Protein AF-A0AA37AHN1-F1 (afdb_monomer_lite)

Secondary structure (DSSP, 8-state):
-----HHHHHHHHTT--HHHHHHHHHHHHHHHHHHHHHHHHHHHHHHHHHHHHHHHHHHT-

pLDDT: mean 73.93, std 14.07, range [39.81, 88.06]

Sequence (61 aa):
MQVIDFKKAQAIIGGWDPFAAAIQGASAGYNAGSQMLGALGGTIGGVFGLVGGFIGGFFSA

Structure (mmCIF, N/CA/C/O backbone):
data_AF-A0AA37AHN1-F1
#
_entry.id   AF-A0AA37AHN1-F1
#
loop_
_atom_site.grou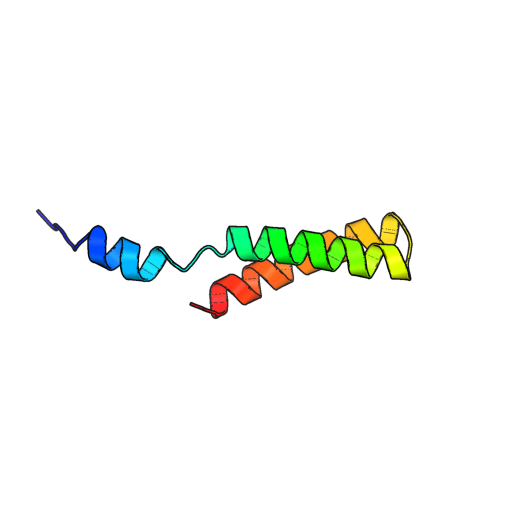p_PDB
_atom_site.id
_atom_site.type_symbol
_atom_site.label_atom_id
_atom_site.label_alt_id
_atom_site.label_comp_id
_atom_site.label_asym_id
_atom_site.label_entity_id
_atom_site.label_seq_id
_atom_site.pdbx_PDB_ins_code
_atom_site.Cartn_x
_atom_site.Cartn_y
_atom_site.Cartn_z
_atom_site.occupancy
_atom_site.B_iso_or_equiv
_atom_site.auth_seq_id
_atom_site.auth_comp_id
_atom_site.auth_asym_id
_atom_site.auth_atom_id
_atom_si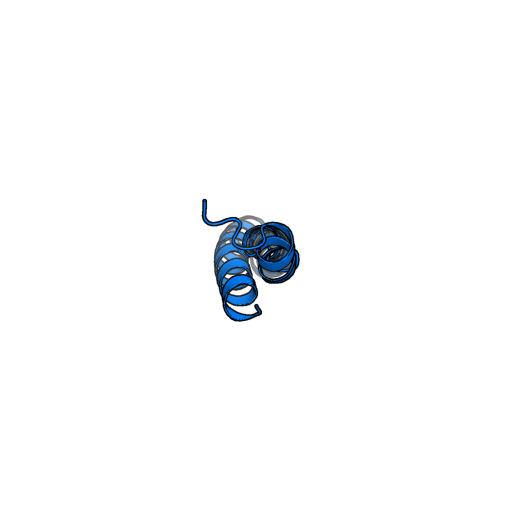te.pdbx_PDB_model_num
ATOM 1 N N . MET A 1 1 ? 23.426 4.170 -33.057 1.00 39.81 1 MET A N 1
ATOM 2 C CA . MET A 1 1 ? 22.195 4.510 -32.309 1.00 39.81 1 MET A CA 1
ATOM 3 C C . MET A 1 1 ? 22.192 3.679 -31.045 1.00 39.81 1 MET A C 1
ATOM 5 O O . MET A 1 1 ? 22.428 2.484 -31.143 1.00 39.81 1 MET A O 1
ATOM 9 N N . GLN A 1 2 ? 22.053 4.317 -29.885 1.00 45.53 2 GLN A N 1
ATOM 10 C CA . GLN A 1 2 ? 22.120 3.703 -28.560 1.00 45.53 2 GLN A CA 1
ATOM 11 C C . GLN A 1 2 ? 20.973 2.704 -28.373 1.00 45.53 2 GLN A C 1
ATOM 13 O O . GLN A 1 2 ? 19.940 3.014 -27.794 1.00 45.53 2 GLN A O 1
ATOM 18 N N . VAL A 1 3 ? 21.161 1.483 -28.866 1.00 49.62 3 VAL A N 1
ATOM 19 C CA . VAL A 1 3 ? 20.351 0.325 -28.493 1.00 49.62 3 VAL A CA 1
ATOM 20 C C . VAL A 1 3 ? 20.879 -0.135 -27.138 1.00 49.62 3 VAL A C 1
ATOM 22 O O . VAL A 1 3 ? 21.439 -1.220 -27.006 1.00 49.62 3 VAL A O 1
ATOM 25 N N . ILE A 1 4 ? 20.796 0.735 -26.125 1.00 51.88 4 ILE A N 1
ATOM 26 C CA . ILE A 1 4 ? 20.920 0.313 -24.730 1.00 51.88 4 ILE A CA 1
ATOM 27 C C . ILE A 1 4 ? 19.650 -0.485 -24.458 1.00 51.88 4 ILE A C 1
ATOM 29 O O . ILE A 1 4 ? 18.648 0.019 -23.972 1.00 51.88 4 ILE A O 1
ATOM 33 N N . ASP A 1 5 ? 19.687 -1.716 -24.961 1.00 55.31 5 ASP A N 1
ATOM 34 C CA . ASP A 1 5 ? 19.180 -2.908 -24.330 1.00 55.31 5 ASP A CA 1
ATOM 35 C C . ASP A 1 5 ? 17.825 -2.692 -23.653 1.00 55.31 5 ASP A C 1
ATOM 37 O O . ASP A 1 5 ? 17.692 -2.849 -22.448 1.00 55.31 5 ASP A O 1
ATOM 41 N N . PHE A 1 6 ? 16.799 -2.326 -24.434 1.00 52.09 6 PHE A N 1
ATOM 42 C CA . PHE A 1 6 ? 15.417 -2.263 -23.942 1.00 52.09 6 PHE A CA 1
ATOM 43 C C . PHE A 1 6 ? 15.023 -3.562 -23.230 1.00 52.09 6 PHE A C 1
ATOM 45 O O . PHE A 1 6 ? 14.240 -3.514 -22.297 1.00 52.09 6 PHE A O 1
ATOM 52 N N . LYS A 1 7 ? 15.616 -4.708 -23.602 1.00 52.72 7 LYS A N 1
ATOM 53 C CA . LYS A 1 7 ? 15.454 -5.981 -22.890 1.00 52.72 7 LYS A CA 1
ATOM 54 C C . LYS A 1 7 ? 16.141 -6.001 -21.522 1.00 52.72 7 LYS A C 1
ATOM 56 O O . LYS A 1 7 ? 15.512 -6.458 -20.578 1.00 52.72 7 LYS A O 1
ATOM 61 N N . LYS A 1 8 ? 17.370 -5.494 -21.360 1.00 54.28 8 LYS A N 1
ATOM 62 C CA . LYS A 1 8 ? 17.970 -5.318 -20.021 1.00 54.28 8 LYS A CA 1
ATOM 63 C C . LYS A 1 8 ? 17.306 -4.211 -19.211 1.00 54.28 8 LYS A C 1
ATOM 65 O O . LYS A 1 8 ? 17.097 -4.411 -18.028 1.00 54.28 8 LYS A O 1
ATOM 70 N N . ALA A 1 9 ? 16.921 -3.088 -19.810 1.00 54.03 9 ALA A N 1
ATOM 71 C CA . ALA A 1 9 ? 16.159 -2.045 -19.127 1.00 54.03 9 ALA A CA 1
ATOM 72 C C . ALA A 1 9 ? 14.796 -2.582 -18.672 1.00 54.03 9 ALA A C 1
ATOM 74 O O . ALA A 1 9 ? 14.396 -2.333 -17.549 1.00 54.03 9 ALA A O 1
ATOM 75 N N . GLN A 1 10 ? 14.125 -3.404 -19.479 1.00 51.88 10 GLN A N 1
ATOM 76 C CA . GLN A 1 10 ? 12.891 -4.097 -19.105 1.00 51.88 10 GLN A CA 1
ATOM 77 C C . GLN A 1 10 ? 13.139 -5.301 -18.183 1.00 51.88 10 GLN A C 1
ATOM 79 O O . GLN A 1 10 ? 12.204 -5.756 -17.557 1.00 51.88 10 GLN A O 1
ATOM 84 N N . ALA A 1 11 ? 14.362 -5.808 -18.029 1.00 54.56 11 ALA A N 1
ATOM 85 C CA . ALA A 1 11 ? 14.705 -6.780 -16.984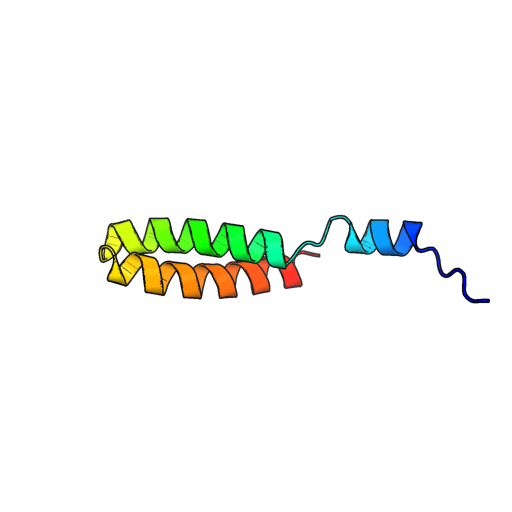 1.00 54.56 11 ALA A CA 1
ATOM 86 C C . ALA A 1 11 ? 15.068 -6.098 -15.650 1.00 54.56 11 ALA A C 1
ATOM 88 O O . ALA A 1 11 ? 14.821 -6.665 -14.594 1.00 54.56 11 ALA A O 1
ATOM 89 N N . ILE A 1 12 ? 15.609 -4.875 -15.701 1.00 55.81 12 ILE A N 1
ATOM 90 C CA . ILE A 1 12 ? 15.848 -4.008 -14.536 1.00 55.81 12 ILE A CA 1
ATOM 91 C C . ILE A 1 12 ? 14.523 -3.388 -14.054 1.00 55.81 12 ILE A C 1
ATOM 93 O O . ILE A 1 12 ? 14.274 -3.322 -12.860 1.00 55.81 12 ILE A O 1
ATOM 97 N N . ILE A 1 13 ? 13.646 -2.977 -14.976 1.00 54.91 13 ILE A N 1
ATOM 98 C CA . ILE A 1 13 ? 12.362 -2.315 -14.689 1.00 54.91 13 ILE A CA 1
ATOM 99 C C . ILE A 1 13 ? 11.192 -3.317 -14.662 1.00 54.91 13 ILE A C 1
ATOM 101 O O . ILE A 1 13 ? 10.190 -3.072 -14.010 1.00 54.91 13 ILE A O 1
ATOM 105 N N . GLY A 1 14 ? 11.273 -4.470 -15.331 1.00 50.94 14 GLY A N 1
ATOM 106 C CA . GLY A 1 14 ? 10.125 -5.380 -15.527 1.00 50.94 14 GLY A CA 1
ATOM 107 C C . GLY A 1 14 ? 9.715 -6.223 -14.326 1.00 50.94 14 GLY A C 1
ATOM 108 O O . GLY A 1 14 ? 8.789 -7.018 -14.450 1.00 50.94 14 GLY A O 1
ATOM 109 N N . GLY A 1 15 ? 10.372 -6.051 -13.181 1.00 58.56 15 GLY A N 1
ATOM 110 C CA . GLY A 1 15 ? 9.849 -6.457 -11.872 1.00 58.56 15 GLY A CA 1
ATOM 111 C C . GLY A 1 15 ? 9.516 -5.271 -10.961 1.00 58.56 15 GLY A C 1
ATOM 112 O O . GLY A 1 15 ? 8.941 -5.465 -9.893 1.00 58.56 15 GLY A O 1
ATOM 113 N N . TRP A 1 16 ? 9.868 -4.052 -11.371 1.00 65.56 16 TRP A N 1
ATOM 114 C CA . TRP A 1 16 ? 9.679 -2.834 -10.602 1.00 65.56 16 TRP A CA 1
ATOM 115 C C . TRP A 1 16 ? 8.432 -2.099 -11.077 1.00 65.56 16 TRP A C 1
ATOM 117 O O . TRP A 1 16 ? 8.479 -1.237 -11.954 1.00 65.56 16 TRP A O 1
ATOM 127 N N . ASP A 1 17 ? 7.300 -2.461 -10.480 1.00 74.50 17 ASP A N 1
ATOM 128 C CA . ASP A 1 17 ? 6.050 -1.728 -10.643 1.00 74.50 17 ASP A CA 1
ATOM 129 C C . ASP A 1 17 ? 5.673 -1.030 -9.322 1.00 74.50 17 ASP A C 1
ATOM 131 O O . ASP A 1 17 ? 4.887 -1.555 -8.522 1.00 74.50 17 ASP A O 1
ATOM 135 N N . PRO A 1 18 ? 6.240 0.165 -9.056 1.00 70.94 18 PRO A N 1
ATOM 136 C CA . PRO A 1 18 ? 5.928 0.929 -7.852 1.00 70.94 18 PRO A CA 1
ATOM 137 C C . PRO A 1 18 ? 4.453 1.350 -7.802 1.00 70.94 18 PRO A C 1
ATOM 139 O O . PRO A 1 18 ? 3.925 1.599 -6.720 1.00 70.94 18 PRO A O 1
ATOM 142 N N . PHE A 1 19 ? 3.754 1.385 -8.942 1.00 79.25 19 PHE A N 1
ATOM 143 C CA . PHE A 1 19 ? 2.326 1.686 -8.991 1.00 79.25 19 PHE A CA 1
ATOM 144 C C . PHE A 1 19 ? 1.470 0.473 -8.622 1.00 79.25 19 PHE A C 1
ATOM 146 O O . PHE A 1 19 ? 0.504 0.634 -7.876 1.00 79.25 19 PHE A O 1
ATOM 153 N N . ALA A 1 20 ? 1.833 -0.739 -9.048 1.00 77.88 20 ALA A N 1
ATOM 154 C CA . ALA A 1 20 ? 1.186 -1.957 -8.554 1.00 77.88 20 ALA A CA 1
ATOM 155 C C . ALA A 1 20 ? 1.350 -2.093 -7.034 1.00 77.88 20 ALA A C 1
ATOM 157 O O . ALA A 1 20 ? 0.369 -2.346 -6.331 1.00 77.88 20 ALA A O 1
ATOM 158 N N . ALA A 1 21 ? 2.553 -1.829 -6.514 1.00 79.75 21 ALA A N 1
ATOM 159 C CA . ALA A 1 21 ? 2.812 -1.811 -5.076 1.00 79.75 21 ALA A CA 1
ATOM 160 C C . ALA A 1 21 ? 1.996 -0.722 -4.350 1.00 79.75 21 ALA A C 1
ATOM 162 O O . ALA A 1 21 ? 1.455 -0.970 -3.270 1.00 79.75 21 ALA A O 1
ATOM 163 N N . ALA A 1 22 ? 1.826 0.455 -4.961 1.00 80.12 22 ALA A N 1
ATOM 164 C CA . ALA A 1 22 ? 0.964 1.518 -4.448 1.00 80.12 22 ALA A CA 1
ATOM 165 C C . ALA A 1 22 ? -0.508 1.100 -4.383 1.00 80.12 22 ALA A C 1
ATOM 167 O O . ALA A 1 22 ? -1.150 1.285 -3.356 1.00 80.12 22 ALA A O 1
ATOM 168 N N . ILE A 1 23 ? -1.058 0.504 -5.442 1.00 82.38 23 ILE A N 1
ATOM 169 C CA . ILE A 1 23 ? -2.464 0.064 -5.476 1.00 82.38 23 ILE A CA 1
ATOM 170 C C . ILE A 1 23 ? -2.709 -1.071 -4.475 1.00 82.38 23 ILE A C 1
ATOM 172 O O . ILE A 1 23 ? -3.740 -1.103 -3.791 1.00 82.38 23 ILE A O 1
ATOM 176 N N . GLN A 1 24 ? -1.751 -1.986 -4.352 1.00 84.19 24 GLN A N 1
ATOM 177 C CA . GLN A 1 24 ? -1.817 -3.082 -3.394 1.00 84.19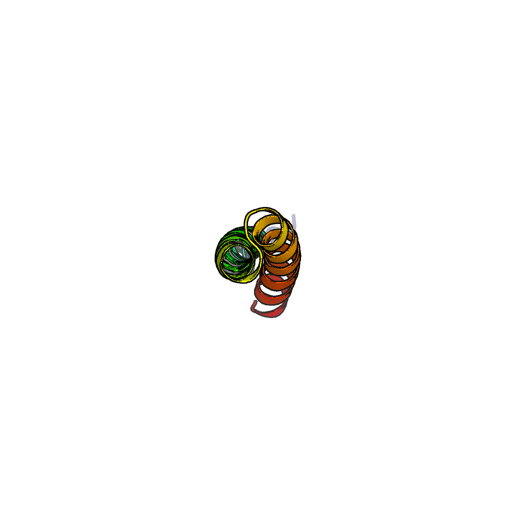 24 GLN A CA 1
ATOM 178 C C . GLN A 1 24 ? -1.738 -2.558 -1.954 1.00 84.19 24 GLN A C 1
ATOM 180 O O . GLN A 1 24 ? -2.555 -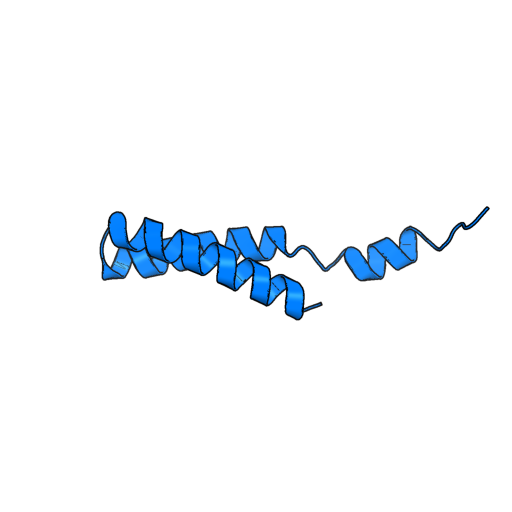2.941 -1.113 1.00 84.19 24 GLN A O 1
ATOM 185 N N . GLY A 1 25 ? -0.834 -1.611 -1.693 1.00 81.56 25 GLY A N 1
ATOM 186 C CA . GLY A 1 25 ? -0.741 -0.900 -0.422 1.00 81.56 25 GLY A CA 1
ATOM 187 C C . GLY A 1 25 ? -2.002 -0.098 -0.106 1.00 81.56 25 GLY A C 1
ATOM 188 O O . GLY A 1 25 ? -2.489 -0.155 1.019 1.00 81.56 25 GLY A O 1
ATOM 189 N N . ALA A 1 26 ? -2.595 0.580 -1.091 1.00 83.06 26 ALA A N 1
ATOM 190 C CA . ALA A 1 26 ? -3.844 1.322 -0.940 1.00 83.06 26 ALA A CA 1
ATOM 191 C C . ALA A 1 26 ? -5.005 0.404 -0.554 1.00 83.06 26 ALA A C 1
ATOM 193 O O . ALA A 1 26 ? -5.772 0.714 0.351 1.00 83.06 26 ALA A O 1
ATOM 194 N N . SER A 1 27 ? -5.111 -0.756 -1.200 1.00 84.25 27 SER A N 1
ATOM 195 C CA . SER A 1 27 ? -6.154 -1.741 -0.900 1.00 84.25 27 SER A CA 1
ATOM 196 C C . SER A 1 27 ? -5.974 -2.335 0.500 1.00 84.25 27 SER A C 1
ATOM 198 O O . SER A 1 27 ? -6.934 -2.443 1.265 1.00 84.25 27 SER A O 1
ATOM 200 N N . ALA A 1 28 ? -4.735 -2.670 0.871 1.00 85.62 28 ALA A N 1
ATOM 201 C CA . ALA A 1 28 ? -4.409 -3.175 2.203 1.00 85.62 28 ALA A CA 1
ATOM 202 C C . ALA A 1 28 ? -4.663 -2.121 3.294 1.00 85.62 28 ALA A C 1
ATOM 204 O O . ALA A 1 28 ? -5.286 -2.418 4.314 1.00 85.62 28 ALA A O 1
ATOM 205 N N . GLY A 1 29 ? -4.238 -0.881 3.057 1.00 83.56 29 GLY A N 1
ATOM 206 C CA . GLY A 1 29 ? -4.436 0.243 3.962 1.00 83.56 29 GLY A CA 1
ATOM 207 C C . GLY A 1 29 ? -5.905 0.642 4.090 1.00 83.56 29 GLY A C 1
ATOM 208 O O . GLY A 1 29 ? -6.357 0.939 5.194 1.00 83.56 29 GLY A O 1
ATOM 209 N N . TYR A 1 30 ? -6.680 0.570 3.006 1.00 87.62 30 TYR A N 1
ATOM 210 C CA . TYR A 1 30 ? -8.125 0.777 3.050 1.00 87.62 30 TYR A CA 1
ATOM 211 C C . TYR A 1 30 ? -8.803 -0.289 3.905 1.00 87.62 30 TYR A C 1
ATOM 213 O O . TYR A 1 30 ? -9.585 0.043 4.792 1.00 87.62 30 TYR A O 1
ATOM 221 N N . ASN A 1 31 ? -8.465 -1.563 3.710 1.00 87.69 31 ASN A N 1
ATOM 222 C CA . ASN A 1 31 ? -9.040 -2.644 4.506 1.00 87.69 31 ASN A CA 1
ATOM 223 C C . ASN A 1 31 ? -8.684 -2.501 5.993 1.00 87.69 31 ASN A C 1
ATOM 225 O O . ASN A 1 31 ? -9.586 -2.526 6.832 1.00 87.69 31 ASN A O 1
ATOM 229 N N . ALA A 1 32 ? -7.411 -2.260 6.318 1.00 85.62 32 ALA A N 1
ATOM 230 C CA . ALA A 1 32 ? -6.958 -2.061 7.695 1.00 85.62 32 ALA A CA 1
ATOM 231 C C . ALA A 1 32 ? -7.605 -0.826 8.349 1.00 85.62 32 ALA A C 1
ATOM 233 O O . ALA A 1 32 ? -8.126 -0.896 9.463 1.00 85.62 32 ALA A O 1
ATOM 234 N N . GLY A 1 33 ? -7.641 0.298 7.633 1.00 81.62 33 GLY A N 1
ATOM 235 C CA . GLY A 1 33 ? -8.271 1.523 8.108 1.00 81.62 33 GLY A CA 1
ATOM 236 C C . GLY A 1 33 ? -9.785 1.380 8.274 1.00 81.62 33 GLY A C 1
ATOM 237 O O . GLY A 1 33 ? -10.347 1.877 9.250 1.00 81.62 33 GLY A O 1
ATOM 238 N N . SER A 1 34 ? -10.448 0.658 7.366 1.00 86.38 34 SER A N 1
ATOM 239 C CA . SER A 1 34 ? -11.897 0.436 7.416 1.00 86.38 34 SER A CA 1
ATOM 240 C C . SER A 1 34 ? -12.323 -0.388 8.626 1.00 86.38 34 SER A C 1
ATOM 242 O O . SER A 1 34 ? -13.366 -0.113 9.216 1.00 86.38 34 SER A O 1
ATOM 244 N N . GLN A 1 35 ? -11.483 -1.335 9.048 1.00 88.06 35 GLN A N 1
ATOM 245 C CA . GLN A 1 35 ? -11.704 -2.123 10.258 1.00 88.06 35 GLN A CA 1
ATOM 246 C C . GLN A 1 35 ? -11.531 -1.295 11.537 1.00 88.06 35 GLN A C 1
ATOM 248 O O . GLN A 1 35 ? -12.240 -1.537 12.509 1.00 88.06 35 GLN A O 1
ATOM 253 N N . MET A 1 36 ? -10.626 -0.309 11.547 1.00 82.88 36 MET A N 1
ATOM 254 C CA . MET A 1 36 ? -10.386 0.532 12.728 1.00 82.88 36 MET A CA 1
ATOM 255 C C . MET A 1 36 ? -11.394 1.674 12.896 1.00 82.88 36 MET A C 1
ATOM 257 O O . MET A 1 36 ? -11.783 1.984 14.018 1.00 82.88 36 MET A O 1
ATOM 261 N N . LEU A 1 37 ? -11.767 2.350 11.807 1.00 85.94 37 LEU A N 1
ATOM 262 C CA . LEU A 1 37 ? -12.486 3.634 11.858 1.00 85.94 37 LEU A CA 1
ATOM 263 C C . LEU A 1 37 ? -13.651 3.712 10.847 1.00 85.94 37 LEU A C 1
ATOM 265 O O . LEU A 1 37 ? -14.162 4.796 10.560 1.00 85.94 37 LEU A O 1
ATOM 269 N N . GLY A 1 38 ? -14.080 2.580 10.278 1.00 86.44 38 GLY A N 1
ATOM 270 C CA . GLY A 1 38 ? -15.143 2.537 9.269 1.00 86.44 38 GLY A CA 1
ATOM 271 C C . GLY A 1 38 ? -14.735 3.206 7.950 1.00 86.44 38 GLY A C 1
ATOM 272 O O . GLY A 1 38 ? -13.556 3.321 7.631 1.00 86.44 38 GLY A O 1
ATOM 273 N N . ALA A 1 39 ? -15.694 3.688 7.157 1.00 80.19 39 ALA A N 1
ATOM 274 C CA . ALA A 1 39 ? -15.423 4.238 5.818 1.00 80.19 39 ALA A CA 1
ATOM 275 C C . ALA A 1 39 ? -14.404 5.406 5.799 1.00 80.19 39 ALA A C 1
ATOM 277 O O . ALA A 1 39 ? -13.603 5.529 4.868 1.00 80.19 39 ALA A O 1
ATOM 278 N N . LEU A 1 40 ? -14.397 6.235 6.849 1.00 83.38 40 LEU A N 1
ATOM 279 C CA . LEU A 1 40 ? -13.424 7.318 7.046 1.00 83.38 40 LEU A CA 1
ATOM 280 C C . LEU A 1 40 ? -12.013 6.769 7.282 1.00 83.38 40 LEU A C 1
ATOM 282 O O . LEU A 1 40 ? -11.055 7.204 6.642 1.00 83.38 40 LEU A O 1
ATOM 286 N N . GLY A 1 41 ? -11.912 5.753 8.137 1.00 82.19 41 GLY A N 1
ATOM 287 C CA . GLY A 1 41 ? -10.693 4.987 8.351 1.00 82.19 41 GLY A CA 1
ATOM 288 C C . GLY A 1 41 ? -10.160 4.341 7.089 1.00 82.19 41 GLY A C 1
ATOM 289 O O . GLY A 1 41 ? -8.968 4.431 6.818 1.00 82.19 41 GLY A O 1
ATOM 290 N N . GLY A 1 42 ? -11.041 3.734 6.296 1.00 84.06 42 GLY A N 1
ATOM 291 C CA . GLY A 1 42 ? -10.666 3.113 5.031 1.00 84.06 42 GLY A CA 1
ATOM 292 C C . GLY A 1 42 ? -10.115 4.129 4.041 1.00 84.06 42 GLY A C 1
ATOM 293 O O . GLY A 1 42 ? -9.083 3.897 3.429 1.00 84.06 42 GLY A O 1
ATOM 294 N N . THR A 1 43 ? -10.724 5.307 3.933 1.00 84.00 43 THR A N 1
ATOM 295 C CA . THR A 1 43 ? -10.231 6.348 3.018 1.00 84.00 43 THR A CA 1
ATOM 296 C C . THR A 1 43 ? -8.841 6.845 3.425 1.00 84.00 43 THR A C 1
ATOM 298 O O . THR A 1 43 ? -7.935 6.899 2.596 1.00 84.00 43 THR A O 1
ATOM 301 N N . ILE A 1 44 ? -8.644 7.147 4.712 1.00 85.81 44 ILE A N 1
ATOM 302 C CA . ILE A 1 44 ? -7.350 7.600 5.242 1.00 85.81 44 ILE A CA 1
ATOM 303 C C . ILE A 1 44 ? -6.303 6.490 5.111 1.00 85.81 44 ILE A C 1
ATOM 305 O O . ILE A 1 44 ? -5.235 6.705 4.540 1.00 85.81 44 ILE A O 1
ATOM 309 N N . GLY A 1 45 ? -6.626 5.285 5.577 1.00 85.62 45 GLY A N 1
ATOM 310 C CA . GLY A 1 45 ? -5.758 4.120 5.477 1.00 85.62 45 GLY A CA 1
ATOM 311 C C . GLY A 1 45 ? -5.417 3.774 4.030 1.00 85.62 45 GLY A C 1
ATOM 312 O O . GLY A 1 45 ? -4.284 3.407 3.752 1.00 85.62 45 GLY A O 1
ATOM 313 N N . GLY A 1 46 ? -6.343 3.966 3.092 1.00 84.56 46 GLY A N 1
ATOM 314 C CA . GLY A 1 46 ? -6.112 3.771 1.666 1.00 84.56 46 GLY A CA 1
ATOM 315 C C . GLY A 1 46 ? -5.124 4.774 1.081 1.00 84.56 46 GLY A C 1
ATOM 316 O O . GLY A 1 46 ? -4.232 4.379 0.341 1.00 84.56 46 GLY A O 1
ATOM 317 N N . VAL A 1 47 ? -5.205 6.053 1.458 1.00 86.12 47 VAL A N 1
ATOM 318 C CA . VAL A 1 47 ? -4.229 7.072 1.029 1.00 86.12 47 VAL A CA 1
ATOM 319 C C . VAL A 1 47 ? -2.847 6.801 1.629 1.00 86.12 47 VAL A C 1
ATOM 321 O O . VAL A 1 47 ? -1.852 6.807 0.904 1.00 86.12 47 VAL A O 1
ATOM 324 N N . PHE A 1 48 ? -2.767 6.500 2.928 1.00 87.38 48 PHE A N 1
ATOM 325 C CA . PHE A 1 48 ? -1.496 6.151 3.574 1.00 87.38 48 PHE A CA 1
ATOM 326 C C . PHE A 1 48 ? -0.911 4.844 3.040 1.00 87.38 48 PHE A C 1
ATOM 328 O O . PHE A 1 48 ? 0.296 4.747 2.842 1.00 87.38 48 PHE A O 1
ATOM 335 N N . GLY A 1 49 ? -1.759 3.862 2.755 1.00 85.56 49 GLY A N 1
ATOM 336 C CA . GLY A 1 49 ? -1.381 2.610 2.119 1.00 85.56 49 GLY A CA 1
ATOM 337 C C . GLY A 1 49 ? -0.900 2.810 0.684 1.00 85.56 49 GLY A C 1
ATOM 338 O O . GLY A 1 49 ? 0.053 2.157 0.276 1.00 85.56 49 GLY A O 1
ATOM 339 N N . LEU A 1 50 ? -1.491 3.747 -0.063 1.00 86.75 50 LEU A N 1
ATOM 340 C CA . LEU A 1 50 ? -1.056 4.094 -1.415 1.00 86.75 50 LEU A CA 1
ATOM 341 C C . LEU A 1 50 ? 0.339 4.706 -1.400 1.00 86.75 50 LEU A C 1
ATOM 343 O O . LEU A 1 50 ? 1.221 4.262 -2.129 1.00 86.75 50 LEU A O 1
ATOM 347 N N . VAL A 1 51 ? 0.552 5.694 -0.532 1.00 85.50 51 VAL A N 1
ATOM 348 C CA . VAL A 1 51 ? 1.850 6.363 -0.381 1.00 85.50 51 VAL A CA 1
ATOM 349 C C . VAL A 1 51 ? 2.897 5.393 0.171 1.00 85.50 51 VAL A C 1
ATOM 351 O O . VAL A 1 51 ? 4.002 5.318 -0.359 1.00 85.50 51 VAL A O 1
ATOM 354 N N . GLY A 1 52 ? 2.549 4.605 1.189 1.00 84.81 52 GLY A N 1
ATOM 355 C CA . GLY A 1 52 ? 3.436 3.607 1.786 1.00 84.81 52 GLY A CA 1
ATOM 356 C C . GLY A 1 52 ? 3.775 2.462 0.833 1.00 84.81 52 GLY A C 1
ATOM 357 O O . GLY A 1 52 ? 4.926 2.046 0.774 1.00 84.81 52 GLY A O 1
ATOM 358 N N . GLY A 1 53 ? 2.808 1.995 0.044 1.00 82.81 53 GLY A N 1
ATOM 359 C CA . GLY A 1 53 ? 3.004 0.978 -0.988 1.00 82.81 53 GLY A CA 1
ATOM 360 C C . GLY A 1 53 ? 3.819 1.494 -2.170 1.00 82.81 53 GLY A C 1
ATOM 361 O O . GLY A 1 53 ? 4.676 0.774 -2.672 1.00 82.81 53 GLY A O 1
ATOM 362 N N . PHE A 1 54 ? 3.624 2.755 -2.565 1.00 81.38 54 PHE A N 1
ATOM 363 C CA . PHE A 1 54 ? 4.431 3.402 -3.598 1.00 81.38 54 PHE A CA 1
ATOM 364 C C . PHE A 1 54 ? 5.882 3.558 -3.150 1.00 81.38 54 PHE A C 1
ATOM 366 O O . PHE A 1 54 ? 6.787 3.146 -3.862 1.00 81.38 54 PHE A O 1
ATOM 373 N N . ILE A 1 55 ? 6.111 4.105 -1.953 1.00 81.69 55 ILE A N 1
ATOM 374 C CA . ILE A 1 55 ? 7.450 4.263 -1.372 1.00 81.69 55 ILE A CA 1
ATOM 375 C C . ILE A 1 55 ? 8.093 2.886 -1.176 1.00 81.69 55 ILE A C 1
ATOM 377 O O . ILE A 1 55 ? 9.210 2.663 -1.628 1.00 81.69 55 ILE A O 1
ATOM 381 N N . GLY A 1 56 ? 7.379 1.936 -0.573 1.00 79.06 56 GLY A N 1
ATOM 382 C CA . GLY A 1 56 ? 7.866 0.573 -0.372 1.00 79.06 56 GLY A CA 1
ATOM 383 C C . GLY A 1 56 ? 8.241 -0.114 -1.685 1.00 79.06 56 GLY A C 1
ATOM 384 O O . GLY A 1 56 ? 9.330 -0.662 -1.786 1.00 79.06 56 GLY A O 1
ATOM 385 N N . GLY A 1 57 ? 7.393 -0.021 -2.711 1.00 71.44 57 GLY A N 1
ATOM 386 C CA . GLY A 1 57 ? 7.681 -0.554 -4.044 1.00 71.44 57 GLY A CA 1
ATOM 387 C C . GLY A 1 57 ? 8.809 0.185 -4.764 1.00 71.44 57 GLY A C 1
ATOM 388 O O . GLY A 1 57 ? 9.596 -0.440 -5.465 1.00 71.44 57 GLY A O 1
ATOM 389 N N . PHE A 1 58 ? 8.935 1.497 -4.558 1.00 72.94 58 PHE A N 1
ATOM 390 C CA . PHE A 1 58 ? 9.984 2.329 -5.146 1.00 72.94 58 PHE A CA 1
ATOM 391 C C . PHE A 1 58 ? 11.369 2.015 -4.566 1.00 72.94 58 PHE A C 1
ATOM 393 O O . PHE A 1 58 ? 12.323 1.909 -5.325 1.00 72.94 58 PHE A O 1
ATOM 400 N N . PHE A 1 59 ? 11.474 1.825 -3.248 1.00 72.44 59 PHE A N 1
AT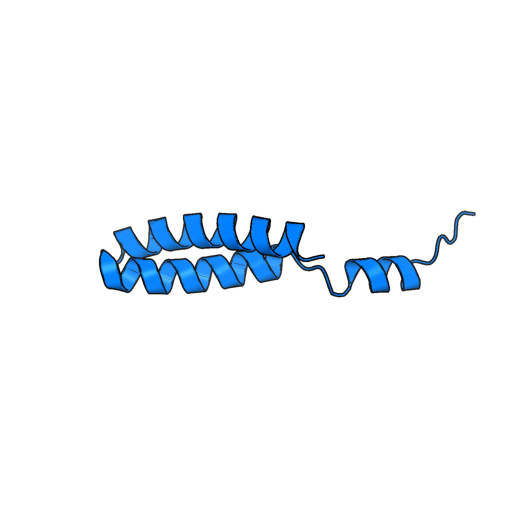OM 401 C CA . PHE A 1 59 ? 12.728 1.492 -2.558 1.00 72.44 59 PHE A CA 1
ATOM 402 C C . PHE A 1 59 ? 13.038 -0.018 -2.516 1.00 72.44 59 PHE A C 1
ATOM 404 O O . PHE A 1 59 ? 14.100 -0.402 -2.032 1.00 72.44 59 PHE A O 1
ATOM 411 N N . SER A 1 60 ? 12.119 -0.873 -2.979 1.00 63.59 60 SER A N 1
ATOM 412 C CA . SER A 1 60 ? 12.273 -2.337 -3.014 1.00 63.59 60 SER A CA 1
ATOM 413 C C . SER A 1 60 ? 12.831 -2.883 -4.341 1.00 63.59 60 SER A C 1
ATOM 415 O O . SER A 1 60 ? 13.015 -4.100 -4.433 1.00 63.59 60 SER A O 1
ATOM 417 N N . ALA A 1 61 ? 13.083 -2.045 -5.352 1.00 51.72 61 ALA A N 1
ATOM 418 C CA . ALA A 1 61 ? 13.859 -2.426 -6.544 1.00 51.72 61 ALA A CA 1
ATOM 419 C C . ALA A 1 61 ? 15.275 -1.865 -6.508 1.00 51.72 61 ALA A C 1
ATOM 421 O O . ALA A 1 61 ? 16.139 -2.483 -7.169 1.00 51.72 61 ALA A O 1
#

Radius of gyration: 15.8 Å; chains: 1; bounding box: 38×14×45 Å

Foldseek 3Di:
DPPPPPVVVCVVCVVQDLQVQLQVQLQVQLVVLCVVPNNVGSNVRSNVRNVVSSVCSVVVD